Protein AF-G7ZCU0-F1 (afdb_monomer_lite)

Structure (mmCIF, N/CA/C/O backbone):
data_AF-G7ZCU0-F1
#
_entry.id   AF-G7ZCU0-F1
#
loop_
_atom_site.group_PDB
_atom_site.id
_atom_site.type_symbol
_atom_site.label_atom_id
_atom_site.label_alt_id
_atom_site.label_comp_id
_atom_site.label_asym_id
_atom_site.label_entity_id
_atom_site.label_seq_id
_atom_site.pdbx_PDB_ins_code
_atom_site.Cartn_x
_atom_site.Cartn_y
_atom_site.Cartn_z
_atom_site.occupancy
_atom_site.B_iso_or_equiv
_atom_site.auth_seq_id
_atom_site.auth_comp_id
_atom_site.auth_asym_id
_a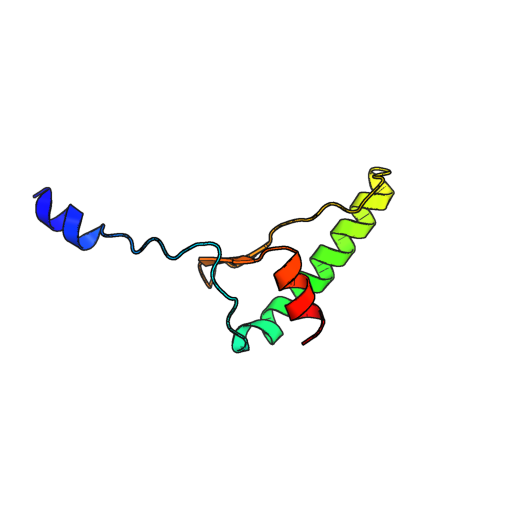tom_site.auth_atom_id
_atom_site.pdbx_PDB_model_num
ATOM 1 N N . MET A 1 1 ? -8.916 9.335 -43.264 1.00 52.50 1 MET A N 1
ATOM 2 C CA . MET A 1 1 ? -8.059 9.755 -42.131 1.00 52.50 1 MET A CA 1
ATOM 3 C C . MET A 1 1 ? -8.310 8.995 -40.822 1.00 52.50 1 MET A C 1
ATOM 5 O O . MET A 1 1 ? -7.394 8.928 -40.025 1.00 52.50 1 MET A O 1
ATOM 9 N N . LEU A 1 2 ? -9.454 8.327 -40.619 1.00 56.84 2 LEU A N 1
ATOM 10 C CA . LEU A 1 2 ? -9.770 7.597 -39.371 1.00 56.84 2 LEU A CA 1
ATOM 11 C C . LEU A 1 2 ? -8.955 6.307 -39.111 1.00 56.84 2 LEU A C 1
ATOM 13 O O . LEU A 1 2 ? -8.957 5.784 -38.000 1.00 56.84 2 LEU A O 1
ATOM 17 N N . TRP A 1 3 ? -8.280 5.754 -40.124 1.00 54.31 3 TRP A N 1
ATOM 18 C CA . TRP A 1 3 ? -7.550 4.485 -39.983 1.00 54.31 3 TRP A CA 1
ATOM 19 C C . TRP A 1 3 ? -6.142 4.659 -39.394 1.00 54.31 3 TRP A C 1
ATOM 21 O O . TRP A 1 3 ? -5.691 3.804 -38.638 1.00 54.31 3 TRP A O 1
ATOM 31 N N . LEU A 1 4 ? -5.486 5.792 -39.680 1.00 59.91 4 LEU A N 1
ATOM 32 C CA . LEU A 1 4 ? -4.186 6.144 -39.096 1.00 59.91 4 LEU A CA 1
ATOM 33 C C . LEU A 1 4 ? -4.320 6.468 -37.606 1.00 59.91 4 LEU A C 1
ATOM 35 O O . LEU A 1 4 ? -3.528 5.960 -36.815 1.00 59.91 4 LEU A O 1
ATOM 39 N N . ASP A 1 5 ? -5.374 7.197 -37.220 1.00 54.31 5 ASP A N 1
ATOM 40 C CA . ASP A 1 5 ? -5.699 7.423 -35.809 1.00 54.31 5 ASP A CA 1
ATOM 41 C C . ASP A 1 5 ? -5.860 6.098 -35.079 1.00 54.31 5 ASP A C 1
ATOM 43 O O . ASP A 1 5 ? -5.210 5.889 -34.075 1.00 54.31 5 ASP A O 1
ATOM 47 N N . ARG A 1 6 ? -6.597 5.125 -35.624 1.00 54.91 6 ARG A N 1
ATOM 48 C CA . ARG A 1 6 ? -6.802 3.826 -34.962 1.00 54.91 6 ARG A CA 1
ATOM 49 C C . ARG A 1 6 ? -5.513 3.011 -34.746 1.00 54.91 6 ARG A C 1
ATOM 51 O O . ARG A 1 6 ? -5.470 2.181 -33.837 1.00 54.91 6 ARG A O 1
ATOM 58 N N . ILE A 1 7 ? -4.481 3.223 -35.565 1.00 61.44 7 ILE A N 1
ATOM 59 C CA . ILE A 1 7 ? -3.168 2.572 -35.421 1.00 61.44 7 ILE A CA 1
ATOM 60 C C . ILE A 1 7 ? -2.299 3.325 -34.401 1.00 61.44 7 ILE A C 1
ATOM 62 O O . ILE A 1 7 ? -1.638 2.685 -33.585 1.00 61.44 7 ILE A O 1
ATOM 66 N N . LEU A 1 8 ? -2.348 4.662 -34.397 1.00 58.94 8 LEU A N 1
ATOM 67 C CA . LEU A 1 8 ? -1.590 5.526 -33.479 1.00 58.94 8 LEU A CA 1
ATOM 68 C C . LEU A 1 8 ? -2.225 5.628 -32.080 1.00 58.94 8 LEU A C 1
ATOM 70 O O . LEU A 1 8 ? -1.526 5.731 -31.078 1.00 58.94 8 LEU A O 1
ATOM 74 N N . THR A 1 9 ? -3.550 5.531 -31.994 1.00 54.19 9 THR A N 1
ATOM 75 C CA . THR A 1 9 ? -4.355 5.505 -30.766 1.00 54.19 9 THR A CA 1
ATOM 76 C C . THR A 1 9 ? -4.666 4.088 -30.324 1.00 54.19 9 THR A C 1
ATOM 78 O O . THR A 1 9 ? -5.567 3.886 -29.503 1.00 54.19 9 THR A O 1
ATOM 81 N N . ARG A 1 10 ? -3.921 3.090 -30.817 1.00 49.72 10 ARG A N 1
ATOM 82 C CA . ARG A 1 10 ? -3.813 1.784 -30.166 1.00 49.72 10 ARG A CA 1
ATOM 83 C C . ARG A 1 10 ? -3.061 2.011 -28.851 1.00 49.72 10 ARG A C 1
ATOM 85 O O . ARG A 1 10 ? -1.925 1.584 -28.681 1.00 49.72 10 ARG A O 1
ATOM 92 N N . ARG A 1 11 ? -3.700 2.767 -27.946 1.00 52.09 11 ARG A N 1
ATOM 93 C CA . ARG A 1 11 ? -3.324 2.974 -26.558 1.00 52.09 11 ARG A CA 1
ATOM 94 C C . ARG A 1 11 ? -3.113 1.572 -26.044 1.00 52.09 11 ARG A C 1
ATOM 96 O O . ARG A 1 11 ? -4.062 0.802 -25.909 1.00 52.09 11 ARG A O 1
ATOM 103 N N . ARG A 1 12 ? -1.849 1.223 -25.850 1.00 53.09 12 ARG A N 1
ATOM 104 C CA . ARG A 1 12 ? -1.464 0.097 -25.024 1.00 53.09 12 ARG A CA 1
ATOM 105 C C . ARG A 1 12 ? -2.087 0.443 -23.672 1.00 53.09 12 ARG A C 1
ATOM 107 O O . ARG A 1 12 ? -1.552 1.290 -22.967 1.00 53.09 12 ARG A O 1
ATOM 114 N N . MET A 1 13 ? -3.288 -0.066 -23.387 1.00 50.66 13 MET A N 1
ATOM 115 C CA . MET A 1 13 ? -3.792 -0.086 -22.021 1.00 50.66 13 MET A CA 1
ATOM 116 C C . MET A 1 13 ? -2.790 -0.975 -21.305 1.00 50.66 13 MET A C 1
ATOM 118 O O . MET A 1 13 ? -2.839 -2.193 -21.436 1.00 50.66 13 MET A O 1
ATOM 122 N N . GLN A 1 14 ? -1.775 -0.361 -20.702 1.00 57.91 14 GLN A N 1
ATOM 123 C CA . GLN A 1 14 ? -1.029 -1.048 -19.671 1.00 57.91 14 GLN A CA 1
ATOM 124 C C . GLN A 1 14 ? -2.051 -1.374 -18.597 1.00 57.91 14 GLN A C 1
ATOM 126 O O . GLN A 1 14 ? -2.868 -0.517 -18.241 1.00 57.91 14 GLN A O 1
ATOM 131 N N . ASP A 1 15 ? -2.048 -2.623 -18.150 1.00 63.22 15 ASP A N 1
ATOM 132 C CA . ASP A 1 15 ? -2.835 -3.014 -16.998 1.00 63.22 15 ASP A CA 1
ATOM 133 C C . ASP A 1 15 ? -2.437 -2.074 -15.862 1.00 63.22 15 ASP A C 1
ATOM 135 O O . ASP A 1 15 ? -1.297 -2.094 -15.400 1.00 63.22 15 ASP A O 1
ATOM 139 N N . CYS A 1 16 ? -3.351 -1.183 -15.462 1.00 66.75 16 CYS A N 1
ATOM 140 C CA . CYS A 1 16 ? -3.049 -0.186 -14.438 1.00 66.75 16 CYS A CA 1
ATOM 141 C C . CYS A 1 16 ? -2.677 -0.872 -13.120 1.00 66.75 16 CYS A C 1
ATOM 143 O O . CYS A 1 16 ? -1.983 -0.286 -12.310 1.00 66.75 16 CYS A O 1
ATOM 145 N N . PHE A 1 17 ? -3.089 -2.124 -12.924 1.00 68.19 17 PHE A N 1
ATOM 146 C CA . PHE A 1 17 ? -2.610 -3.000 -11.862 1.00 68.19 17 PHE A CA 1
ATOM 147 C C . PHE A 1 17 ? -1.559 -3.956 -12.436 1.00 68.19 17 PHE A C 1
ATOM 149 O O . PHE A 1 17 ? -1.857 -5.100 -12.776 1.00 68.19 17 PHE A O 1
ATOM 156 N N . GLY A 1 18 ? -0.341 -3.448 -12.598 1.00 75.25 18 GLY A N 1
ATOM 157 C CA . GLY A 1 18 ? 0.836 -4.222 -12.984 1.00 75.25 18 GLY A CA 1
ATOM 158 C C . GLY A 1 18 ? 1.805 -4.370 -11.809 1.00 75.25 18 GLY A C 1
ATOM 159 O O . GLY A 1 18 ? 1.723 -3.587 -10.865 1.00 75.25 18 GLY A O 1
ATOM 160 N N . PRO A 1 19 ? 2.731 -5.344 -11.855 1.00 82.75 19 PRO A N 1
ATOM 161 C CA . PRO A 1 19 ? 3.715 -5.515 -10.795 1.00 82.75 19 PRO A CA 1
ATOM 162 C C . PRO A 1 19 ? 4.587 -4.265 -10.672 1.00 82.75 19 PRO A C 1
ATOM 164 O O . PRO A 1 19 ? 5.137 -3.779 -11.668 1.00 82.75 19 PR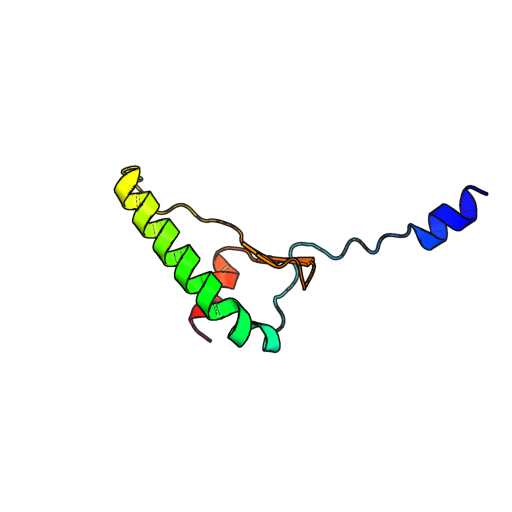O A O 1
ATOM 167 N N . VAL A 1 20 ? 4.755 -3.774 -9.447 1.00 86.75 20 VAL A N 1
ATOM 168 C CA . VAL A 1 20 ? 5.645 -2.647 -9.176 1.00 86.75 20 VAL A CA 1
ATOM 169 C C . VAL A 1 20 ? 7.098 -3.077 -9.422 1.00 86.75 20 VAL A C 1
ATOM 171 O O . VAL A 1 20 ? 7.550 -4.100 -8.895 1.00 86.75 20 VAL A O 1
ATOM 174 N N . PRO A 1 21 ? 7.872 -2.333 -10.232 1.00 89.00 21 PRO A N 1
ATOM 175 C CA . PRO A 1 21 ? 9.271 -2.658 -10.460 1.00 89.00 21 PRO A CA 1
ATOM 176 C C . PRO A 1 21 ? 10.099 -2.536 -9.174 1.00 89.00 21 PRO A C 1
ATOM 178 O O . PRO A 1 21 ? 10.106 -1.495 -8.530 1.00 89.00 21 PRO A O 1
ATOM 181 N N . ARG A 1 22 ? 10.902 -3.551 -8.836 1.00 90.75 22 ARG A N 1
ATOM 182 C CA . ARG A 1 22 ? 11.709 -3.549 -7.594 1.00 90.75 22 ARG A CA 1
ATOM 183 C C . ARG A 1 22 ? 12.621 -2.333 -7.429 1.00 90.75 22 ARG A C 1
ATOM 185 O O . ARG A 1 22 ? 12.823 -1.851 -6.322 1.00 90.75 22 ARG A O 1
ATOM 192 N N . TRP A 1 23 ? 13.164 -1.807 -8.525 1.00 91.44 23 TRP A N 1
ATOM 193 C CA . TRP A 1 23 ? 14.029 -0.626 -8.483 1.00 91.44 23 TRP A CA 1
ATOM 194 C C . TRP A 1 23 ? 13.291 0.638 -8.014 1.00 91.44 23 TRP A C 1
ATOM 196 O O . TRP A 1 23 ? 13.933 1.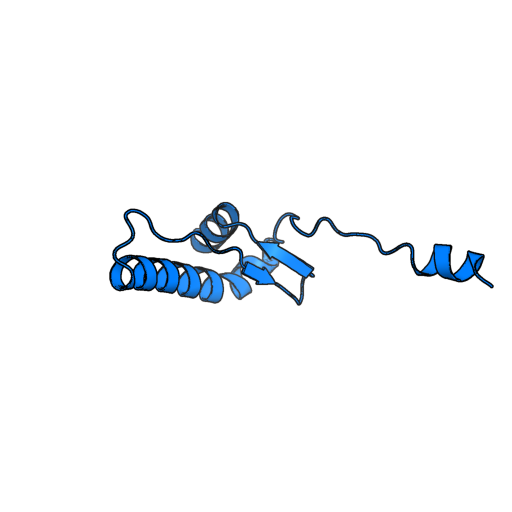557 -7.510 1.00 91.44 23 TRP A O 1
ATOM 206 N N . SER A 1 24 ? 11.959 0.696 -8.138 1.00 91.12 24 SER A N 1
ATOM 207 C CA . SER A 1 24 ? 11.163 1.827 -7.660 1.00 91.12 24 SER A CA 1
ATOM 208 C C . SER A 1 24 ? 10.782 1.703 -6.182 1.00 91.12 24 SER A C 1
ATOM 210 O O . SER A 1 24 ? 10.382 2.705 -5.590 1.00 91.12 24 SER A O 1
ATOM 212 N N . HIS A 1 25 ? 10.967 0.534 -5.551 1.00 94.19 25 HIS A N 1
ATOM 213 C CA . HIS A 1 25 ? 10.599 0.304 -4.148 1.00 94.19 25 HIS A CA 1
ATOM 214 C C . HIS A 1 25 ? 11.275 1.305 -3.213 1.00 94.19 25 HIS A C 1
ATOM 216 O O . HIS A 1 25 ? 10.615 1.899 -2.366 1.00 94.19 25 HIS A O 1
ATOM 222 N N . PHE A 1 26 ? 12.568 1.571 -3.422 1.00 93.69 26 PHE A N 1
ATOM 223 C CA . PHE A 1 26 ? 13.314 2.539 -2.618 1.00 93.69 26 PHE A CA 1
ATOM 224 C C . PHE A 1 26 ? 12.685 3.942 -2.653 1.00 93.69 26 PHE A C 1
ATOM 226 O O . PHE A 1 26 ? 12.561 4.589 -1.615 1.00 93.69 26 PHE A O 1
ATOM 233 N N . ARG A 1 27 ? 12.232 4.391 -3.834 1.00 94.12 27 ARG A N 1
ATOM 234 C CA . ARG A 1 27 ? 11.561 5.690 -4.017 1.00 94.12 27 ARG A CA 1
ATOM 235 C C . ARG A 1 27 ? 10.156 5.697 -3.411 1.00 94.12 27 ARG A C 1
ATOM 237 O O . ARG A 1 27 ? 9.755 6.693 -2.820 1.00 94.12 27 ARG A O 1
ATOM 244 N N . LEU A 1 28 ? 9.409 4.605 -3.568 1.00 94.38 28 LEU A N 1
ATOM 245 C CA . LEU A 1 28 ? 8.001 4.512 -3.171 1.00 94.38 28 LEU A CA 1
ATOM 246 C C . LEU A 1 28 ? 7.806 4.238 -1.676 1.00 94.38 28 LEU A C 1
ATOM 248 O O . LEU A 1 28 ? 6.771 4.595 -1.113 1.00 94.38 28 LEU A O 1
ATOM 252 N N . ARG A 1 29 ? 8.794 3.634 -1.010 1.00 95.50 29 ARG A N 1
ATOM 253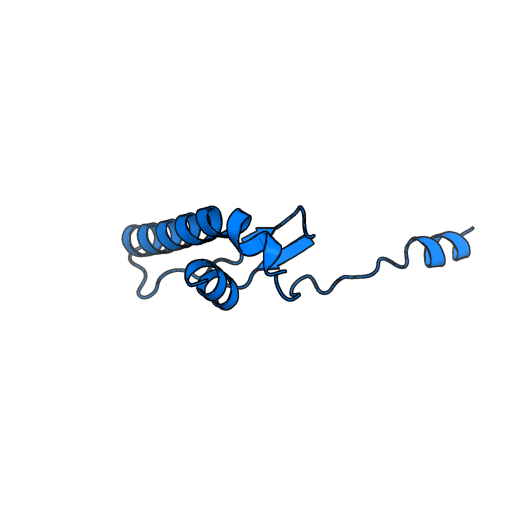 C CA . ARG A 1 29 ? 8.703 3.213 0.392 1.00 95.50 29 ARG A CA 1
ATOM 254 C C . ARG A 1 29 ? 8.298 4.333 1.362 1.00 95.50 29 ARG A C 1
ATOM 256 O O . ARG A 1 29 ? 7.392 4.083 2.159 1.00 95.50 29 ARG A O 1
ATOM 263 N N . PRO A 1 30 ? 8.871 5.555 1.320 1.00 95.94 30 PRO A N 1
ATOM 264 C CA . PRO A 1 30 ? 8.442 6.638 2.207 1.00 95.94 30 PRO A CA 1
ATOM 265 C C . PRO A 1 30 ? 6.962 7.001 2.029 1.00 95.94 30 PRO A C 1
ATOM 267 O O . PRO A 1 30 ? 6.254 7.181 3.019 1.00 95.94 30 PRO A O 1
ATOM 270 N N . ALA A 1 31 ? 6.479 7.042 0.782 1.00 94.88 31 ALA A N 1
ATOM 271 C CA . ALA A 1 31 ? 5.082 7.333 0.472 1.00 94.88 31 ALA A CA 1
ATOM 272 C C . ALA A 1 31 ? 4.145 6.213 0.956 1.00 94.88 31 ALA A C 1
ATOM 274 O O . ALA A 1 31 ? 3.123 6.499 1.580 1.00 94.88 31 ALA A O 1
ATOM 275 N N . CYS A 1 32 ? 4.521 4.942 0.756 1.00 95.00 32 CYS A N 1
ATOM 276 C CA . CYS A 1 32 ? 3.774 3.795 1.284 1.00 95.00 32 CYS A CA 1
ATOM 277 C C . CYS A 1 32 ? 3.643 3.856 2.813 1.00 95.00 32 CYS A C 1
ATOM 279 O O . CYS A 1 32 ? 2.532 3.749 3.333 1.00 95.00 32 CYS A O 1
ATOM 281 N N . LEU A 1 33 ? 4.753 4.097 3.524 1.00 95.75 33 LEU A N 1
ATOM 282 C CA . LEU A 1 33 ? 4.769 4.206 4.986 1.00 95.75 33 LEU A CA 1
ATOM 283 C C . LEU A 1 33 ? 3.910 5.372 5.484 1.00 95.75 33 LEU A C 1
ATOM 285 O O . LEU A 1 33 ? 3.157 5.220 6.450 1.00 95.75 33 LEU A O 1
ATOM 289 N N . GLN A 1 34 ? 4.005 6.529 4.826 1.00 95.94 34 GLN A N 1
ATOM 290 C CA . GLN A 1 34 ? 3.195 7.696 5.158 1.00 95.94 34 GLN A CA 1
ATOM 291 C C . GLN A 1 34 ? 1.703 7.407 4.979 1.00 95.94 34 GLN A C 1
ATOM 293 O O . GLN A 1 34 ? 0.918 7.713 5.876 1.00 95.94 34 GLN A O 1
ATOM 298 N N . LEU A 1 35 ? 1.313 6.781 3.868 1.00 95.69 35 LEU A N 1
ATOM 299 C CA . LEU A 1 35 ? -0.081 6.430 3.611 1.00 95.69 35 LEU A CA 1
ATOM 300 C C . LEU A 1 35 ? -0.598 5.417 4.641 1.00 95.69 35 LEU A C 1
ATOM 302 O O . LEU A 1 35 ? -1.678 5.599 5.190 1.00 95.69 35 LEU A O 1
ATOM 306 N N . SER A 1 36 ? 0.201 4.405 4.987 1.00 94.94 36 SER A N 1
ATOM 307 C CA . SER A 1 36 ? -0.143 3.431 6.032 1.00 94.94 36 SER A CA 1
ATOM 308 C C . SER A 1 36 ? -0.306 4.072 7.416 1.00 94.94 36 SER A C 1
ATOM 310 O O . SER A 1 36 ? -1.124 3.617 8.217 1.00 94.94 36 SER A O 1
ATOM 312 N N . ARG A 1 37 ? 0.435 5.148 7.714 1.00 95.62 37 ARG A N 1
ATOM 313 C CA . ARG A 1 37 ? 0.210 5.954 8.922 1.00 95.62 37 ARG A CA 1
ATOM 314 C C . ARG A 1 37 ? -1.107 6.725 8.837 1.00 95.62 37 ARG A C 1
ATOM 316 O O . ARG A 1 37 ? -1.907 6.626 9.757 1.00 95.62 37 ARG A O 1
ATOM 323 N N . GLN A 1 38 ? -1.364 7.406 7.722 1.00 95.94 38 GLN A N 1
ATOM 324 C CA . GLN A 1 38 ? -2.612 8.146 7.504 1.00 95.94 38 GLN A CA 1
ATOM 325 C C . GLN A 1 38 ? -3.849 7.245 7.587 1.00 95.94 38 GLN A C 1
ATOM 327 O O . GLN A 1 38 ? -4.873 7.661 8.117 1.00 95.94 38 GLN A O 1
ATOM 332 N N . GLU A 1 39 ? -3.765 6.003 7.108 1.00 96.12 39 GLU A N 1
ATOM 333 C CA . GLU A 1 39 ? -4.840 5.016 7.244 1.00 96.12 39 GLU A CA 1
ATOM 334 C C . GLU A 1 39 ? -5.156 4.714 8.716 1.00 96.12 39 GLU A C 1
ATOM 336 O O . GLU A 1 39 ? -6.327 4.643 9.086 1.00 96.12 39 GLU A O 1
ATOM 341 N N . ARG A 1 40 ? -4.137 4.581 9.573 1.00 96.31 40 ARG A N 1
ATOM 342 C CA . ARG A 1 40 ? -4.325 4.372 11.021 1.00 96.31 40 ARG A CA 1
ATOM 343 C C . ARG A 1 40 ? -4.878 5.619 11.698 1.00 96.31 40 ARG A C 1
ATOM 345 O O . ARG A 1 40 ? -5.866 5.520 12.417 1.00 96.31 40 ARG A O 1
ATOM 352 N N . ASP A 1 41 ? -4.309 6.781 11.394 1.00 97.31 41 ASP A N 1
ATOM 353 C CA . ASP A 1 41 ? -4.783 8.060 11.928 1.00 97.31 41 ASP A CA 1
ATOM 354 C C . ASP A 1 41 ? -6.268 8.272 11.564 1.00 97.31 41 ASP A C 1
ATOM 356 O O . ASP A 1 41 ? -7.080 8.682 12.393 1.00 97.31 41 ASP A O 1
ATOM 360 N N . MET A 1 42 ? -6.660 7.913 10.336 1.00 97.38 42 MET A N 1
ATOM 361 C CA . MET A 1 42 ? -8.045 7.990 9.869 1.00 97.38 42 MET A CA 1
ATOM 362 C C . MET A 1 42 ? -8.952 6.954 10.539 1.00 97.38 42 MET A C 1
ATOM 364 O O . MET A 1 42 ? -10.114 7.249 10.822 1.00 97.38 42 MET A O 1
ATOM 368 N N . GLN A 1 43 ? -8.441 5.748 10.806 1.00 98.00 43 GLN A N 1
ATOM 369 C CA . GLN A 1 43 ? -9.171 4.735 11.565 1.00 98.00 43 GLN A CA 1
ATOM 370 C C . GLN A 1 43 ? -9.577 5.274 12.937 1.00 98.00 43 GLN A C 1
ATOM 372 O O . GLN A 1 43 ? -10.738 5.145 13.327 1.00 98.00 43 GLN A O 1
ATOM 377 N N . GLU A 1 44 ? -8.626 5.878 13.647 1.00 97.62 44 GLU A N 1
ATOM 378 C CA . GLU A 1 44 ? -8.838 6.443 14.977 1.00 97.62 44 GLU A CA 1
ATOM 379 C C . GLU A 1 44 ? -9.789 7.641 14.922 1.00 97.62 44 GLU A C 1
ATOM 381 O O . GLU A 1 44 ? -10.778 7.681 15.658 1.00 97.62 44 GLU A O 1
ATOM 386 N N . LEU A 1 45 ? -9.544 8.573 13.995 1.00 98.00 45 LEU A N 1
ATOM 387 C CA . LEU A 1 45 ? -10.350 9.781 13.822 1.00 98.00 45 LEU A CA 1
ATOM 388 C C . LEU A 1 45 ? -11.822 9.461 13.532 1.00 98.00 45 LEU A C 1
ATOM 390 O O . LEU A 1 45 ? -12.722 10.059 14.123 1.00 98.00 45 LEU A O 1
ATOM 394 N N . LEU A 1 46 ? -12.071 8.510 12.630 1.00 97.69 46 LEU A N 1
ATOM 395 C CA . LEU A 1 46 ? -13.415 8.126 12.194 1.00 97.69 46 LEU A CA 1
ATOM 396 C C . LEU A 1 46 ? -14.022 6.988 13.029 1.00 97.69 46 LEU A C 1
ATOM 398 O O . LEU A 1 46 ? -15.149 6.575 12.760 1.00 97.69 46 LEU A O 1
ATOM 402 N N . LYS A 1 47 ? -13.300 6.484 14.040 1.00 97.44 47 LYS A N 1
ATOM 403 C CA . LYS A 1 47 ? -13.704 5.351 14.892 1.00 97.44 47 LYS A CA 1
ATOM 404 C C . LYS A 1 47 ? -14.113 4.116 14.080 1.00 97.44 47 LYS A C 1
ATOM 406 O O . LYS A 1 47 ? -15.117 3.463 14.368 1.00 97.44 47 LYS A O 1
ATOM 411 N N . LEU A 1 48 ? -13.337 3.798 13.046 1.00 96.62 48 LEU A N 1
ATOM 412 C CA . LEU A 1 48 ? -13.598 2.650 12.181 1.00 96.62 48 LEU A CA 1
ATOM 413 C C . LEU A 1 48 ? -13.125 1.354 12.847 1.00 96.62 48 LEU A C 1
ATOM 415 O O . LEU A 1 48 ? -12.038 1.285 13.421 1.00 96.62 48 LEU A O 1
ATOM 419 N N . ALA A 1 49 ? -13.911 0.285 12.697 1.00 97.19 49 ALA A N 1
ATOM 420 C CA . ALA A 1 49 ? -13.540 -1.042 13.195 1.00 97.19 49 ALA A CA 1
ATOM 421 C C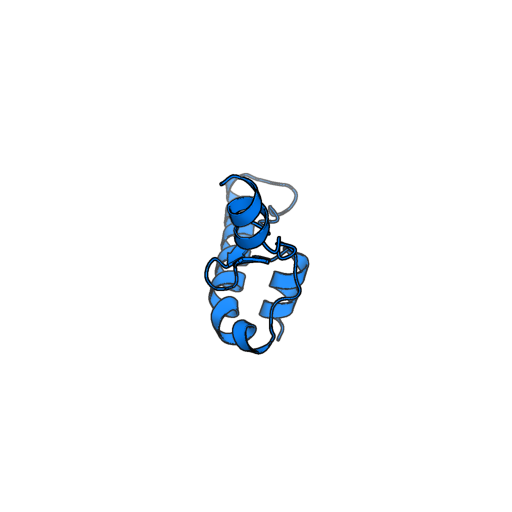 . ALA A 1 49 ? -12.237 -1.572 12.564 1.00 97.19 49 ALA A C 1
ATOM 423 O O . ALA A 1 49 ? -11.514 -2.349 13.182 1.00 97.19 49 ALA A O 1
ATOM 424 N N . VAL A 1 50 ? -11.929 -1.146 11.335 1.00 94.56 50 VAL A N 1
ATOM 425 C CA . VAL A 1 50 ? -10.724 -1.519 10.588 1.00 94.56 50 VAL A CA 1
ATOM 426 C C . VAL A 1 50 ? -10.193 -0.287 9.860 1.00 94.56 50 VAL A C 1
ATOM 428 O O . VAL A 1 50 ? -10.981 0.537 9.395 1.00 94.56 50 VAL A O 1
ATOM 431 N N . ALA A 1 51 ? -8.868 -0.173 9.731 1.00 94.19 51 ALA A N 1
ATOM 432 C CA . ALA A 1 51 ? -8.254 0.885 8.939 1.00 94.19 51 ALA A CA 1
ATOM 433 C C . ALA A 1 51 ? -8.707 0.835 7.467 1.00 94.19 51 ALA A C 1
ATOM 435 O O . ALA A 1 51 ? -8.774 -0.260 6.886 1.00 94.19 51 ALA A O 1
ATOM 436 N N . PRO A 1 52 ? -8.990 1.995 6.844 1.00 93.81 52 PRO A N 1
ATOM 437 C CA . PRO A 1 52 ? -9.234 2.067 5.413 1.00 93.81 52 PRO A CA 1
ATOM 438 C C . PRO A 1 52 ? -8.020 1.541 4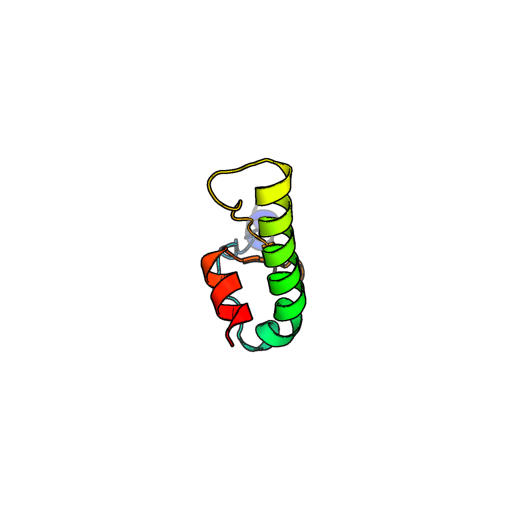.642 1.00 93.81 52 PRO A C 1
ATOM 440 O O . PRO A 1 52 ? -6.884 1.638 5.099 1.00 93.81 52 PRO A O 1
ATOM 443 N N . ARG A 1 53 ? -8.276 0.957 3.470 1.00 93.31 53 ARG A N 1
ATOM 444 C CA . ARG A 1 53 ? -7.244 0.420 2.578 1.00 93.31 53 ARG A CA 1
ATOM 445 C C . ARG A 1 53 ? -7.260 1.198 1.272 1.00 93.31 53 ARG A C 1
ATOM 447 O O . ARG A 1 53 ? -8.090 0.938 0.405 1.00 93.31 53 ARG A O 1
ATOM 454 N N . LEU A 1 54 ? -6.356 2.155 1.160 1.00 92.38 54 LEU A N 1
ATOM 455 C CA . LEU A 1 54 ? -6.209 3.057 0.034 1.00 92.38 54 LEU A CA 1
ATOM 456 C C . LEU A 1 54 ? -5.222 2.487 -0.990 1.00 92.38 54 LEU A C 1
ATOM 458 O O . LEU A 1 54 ? -4.144 1.976 -0.657 1.00 92.38 54 LEU A O 1
ATOM 462 N N . THR A 1 55 ? -5.626 2.590 -2.252 1.00 92.88 55 THR A N 1
ATOM 463 C CA . THR A 1 55 ? -4.777 2.351 -3.420 1.00 92.88 55 THR A CA 1
ATOM 464 C C . THR A 1 55 ? -3.945 3.600 -3.675 1.00 92.88 55 THR A C 1
ATOM 466 O O . THR A 1 55 ? -4.467 4.713 -3.606 1.00 92.88 55 THR A O 1
ATOM 469 N N . MET A 1 56 ? -2.664 3.421 -3.984 1.00 93.06 56 MET A N 1
ATOM 470 C CA . MET A 1 56 ? -1.773 4.521 -4.354 1.00 93.06 56 MET A CA 1
ATOM 471 C C . MET A 1 56 ? -1.601 4.539 -5.869 1.00 93.06 56 MET A C 1
ATOM 473 O O . MET A 1 56 ? -1.407 3.488 -6.467 1.00 93.06 56 MET A O 1
ATOM 477 N N . ALA A 1 57 ? -1.673 5.710 -6.492 1.00 92.00 57 ALA A N 1
ATOM 478 C CA . ALA A 1 57 ? -1.338 5.868 -7.901 1.00 92.00 57 ALA A CA 1
ATOM 479 C C . ALA A 1 57 ? 0.093 6.399 -8.019 1.00 92.00 57 ALA A C 1
ATOM 481 O O . ALA A 1 57 ? 0.431 7.399 -7.388 1.00 92.00 57 ALA A O 1
ATOM 482 N N . ASP A 1 58 ? 0.919 5.729 -8.814 1.00 90.75 58 ASP A N 1
ATOM 483 C CA . ASP A 1 58 ? 2.226 6.222 -9.231 1.00 90.75 58 ASP A CA 1
ATOM 484 C C . ASP A 1 58 ? 2.128 6.703 -10.677 1.00 90.75 58 ASP A C 1
ATOM 486 O O . ASP A 1 58 ? 2.106 5.909 -11.621 1.00 90.75 58 ASP A O 1
ATOM 490 N N . GLU A 1 59 ? 2.022 8.017 -10.841 1.00 88.88 59 GLU A N 1
ATOM 491 C CA . GLU A 1 59 ? 1.825 8.653 -12.144 1.00 88.88 59 GLU A CA 1
ATOM 492 C C . GLU A 1 59 ? 3.049 8.515 -13.055 1.00 88.88 59 GLU A C 1
ATOM 494 O O . GLU A 1 59 ? 2.891 8.423 -14.270 1.00 88.88 59 GLU A O 1
ATOM 499 N N . GLU A 1 60 ? 4.259 8.427 -12.488 1.00 87.62 60 GLU A N 1
ATOM 500 C CA . GLU A 1 60 ? 5.492 8.258 -13.268 1.00 87.62 60 GLU A CA 1
ATOM 501 C C . GLU A 1 60 ? 5.535 6.898 -13.970 1.00 87.62 60 GLU A C 1
ATOM 503 O O . GLU A 1 60 ? 5.994 6.787 -15.107 1.00 87.62 60 GLU A O 1
ATOM 508 N N . LEU A 1 61 ? 5.040 5.859 -13.292 1.00 86.12 61 LEU A N 1
ATOM 509 C CA . LEU A 1 61 ? 4.967 4.503 -13.831 1.00 86.12 61 LEU A CA 1
ATOM 510 C C . LEU A 1 61 ? 3.623 4.192 -14.495 1.00 86.12 61 LEU A C 1
ATOM 512 O O . LEU A 1 61 ? 3.509 3.161 -15.153 1.00 86.12 61 LEU A O 1
ATOM 516 N N . ALA A 1 62 ? 2.627 5.066 -14.330 1.00 88.38 62 ALA A N 1
ATOM 517 C CA . ALA A 1 62 ? 1.233 4.833 -14.698 1.00 88.38 62 ALA A CA 1
ATOM 518 C C . ALA A 1 62 ? 0.652 3.540 -14.080 1.00 88.38 62 ALA A C 1
ATOM 520 O O . ALA A 1 62 ? -0.099 2.812 -14.733 1.00 88.38 62 ALA A O 1
ATOM 521 N N . ILE A 1 63 ? 0.994 3.261 -12.812 1.00 89.12 63 ILE A N 1
ATOM 522 C CA . ILE A 1 63 ? 0.569 2.057 -12.075 1.00 89.12 63 ILE A CA 1
ATOM 523 C C . ILE A 1 63 ? -0.254 2.439 -10.837 1.00 89.12 63 ILE A C 1
ATOM 525 O O . ILE A 1 63 ? 0.046 3.386 -10.117 1.00 89.12 63 ILE A O 1
ATOM 529 N N . LEU A 1 64 ? -1.293 1.656 -10.572 1.00 91.75 64 LEU A N 1
ATOM 530 C CA . LEU A 1 64 ? -2.073 1.619 -9.347 1.00 91.75 64 LEU A CA 1
ATOM 531 C C . LEU A 1 64 ? -1.533 0.507 -8.449 1.00 91.75 64 LEU A C 1
ATOM 533 O O . LEU A 1 64 ? -1.584 -0.675 -8.779 1.00 91.75 64 LEU A O 1
ATOM 537 N N . ILE A 1 65 ? -1.051 0.903 -7.282 1.00 92.25 65 ILE A N 1
ATOM 538 C CA . ILE A 1 65 ? -0.399 0.043 -6.305 1.00 92.25 65 ILE A CA 1
ATOM 539 C C . ILE A 1 65 ? -1.430 -0.346 -5.252 1.00 92.25 65 ILE A C 1
ATOM 541 O O . ILE A 1 65 ? -1.898 0.479 -4.455 1.00 92.25 65 ILE A O 1
ATOM 545 N N . ALA A 1 66 ? -1.798 -1.624 -5.261 1.00 91.81 66 ALA A N 1
ATOM 546 C CA . ALA A 1 66 ? -2.791 -2.169 -4.349 1.00 91.81 66 ALA A CA 1
ATOM 547 C C . ALA A 1 66 ? -2.267 -2.217 -2.897 1.00 91.81 66 ALA A C 1
ATOM 549 O O . ALA A 1 66 ? -1.063 -2.358 -2.673 1.00 91.81 66 ALA A O 1
ATOM 550 N N . PRO A 1 67 ? -3.150 -2.205 -1.879 1.00 92.06 67 PRO A N 1
ATOM 551 C CA . PRO A 1 67 ? -2.739 -2.234 -0.471 1.00 92.06 67 PRO A CA 1
ATOM 552 C C . PRO A 1 67 ? -1.820 -3.406 -0.086 1.00 92.06 67 PRO A C 1
ATOM 554 O O . PRO A 1 67 ? -0.950 -3.252 0.767 1.00 92.06 67 PRO A O 1
ATOM 557 N N . ALA A 1 68 ? -1.998 -4.584 -0.694 1.00 89.50 68 ALA A N 1
ATOM 558 C CA . ALA A 1 68 ? -1.139 -5.744 -0.436 1.00 89.50 68 ALA A CA 1
ATOM 559 C C . ALA A 1 68 ? 0.289 -5.535 -0.963 1.00 89.50 68 ALA A C 1
ATOM 561 O O . ALA A 1 68 ? 1.255 -5.894 -0.297 1.00 89.50 68 ALA A O 1
ATOM 562 N N . GLU A 1 69 ? 0.416 -4.908 -2.129 1.00 90.69 69 GLU A N 1
ATOM 563 C CA . GLU A 1 69 ? 1.699 -4.620 -2.764 1.00 90.69 69 GLU A CA 1
ATOM 564 C C . GLU A 1 69 ? 2.427 -3.473 -2.057 1.00 90.69 69 GLU A C 1
ATOM 566 O O . GLU A 1 69 ? 3.627 -3.572 -1.817 1.00 90.69 69 GLU A O 1
ATOM 571 N N . ARG A 1 70 ? 1.696 -2.450 -1.581 1.00 92.44 70 ARG A N 1
ATOM 572 C CA . ARG A 1 70 ? 2.267 -1.412 -0.701 1.00 92.44 70 ARG A CA 1
ATOM 573 C C . ARG A 1 70 ? 2.953 -2.023 0.518 1.00 92.44 70 ARG A C 1
ATOM 575 O O . ARG A 1 70 ? 4.075 -1.646 0.836 1.00 92.44 70 ARG A O 1
ATOM 582 N N . ARG A 1 71 ? 2.314 -3.004 1.166 1.00 90.62 71 ARG A N 1
ATOM 583 C CA . ARG A 1 71 ? 2.901 -3.706 2.319 1.00 90.62 71 ARG A CA 1
ATOM 584 C C . ARG A 1 71 ? 4.175 -4.459 1.956 1.00 90.62 71 ARG A C 1
ATOM 586 O O . ARG A 1 71 ? 5.097 -4.463 2.760 1.00 90.62 71 ARG A O 1
ATOM 593 N N . ALA A 1 72 ? 4.242 -5.057 0.767 1.00 90.88 72 ALA A N 1
ATOM 594 C CA . ALA A 1 72 ? 5.462 -5.710 0.299 1.00 90.88 72 ALA A CA 1
ATOM 595 C C . ALA A 1 72 ? 6.609 -4.698 0.119 1.00 90.88 72 ALA A C 1
ATOM 597 O O . ALA A 1 72 ? 7.720 -4.961 0.568 1.00 90.88 72 ALA A O 1
ATOM 598 N N . ILE A 1 73 ? 6.322 -3.518 -0.445 1.00 92.25 73 ILE A N 1
ATOM 599 C CA . ILE A 1 73 ? 7.293 -2.420 -0.623 1.00 92.25 73 ILE A CA 1
ATOM 600 C C . ILE A 1 73 ? 7.787 -1.865 0.725 1.00 92.25 73 ILE A C 1
ATOM 602 O O . ILE A 1 73 ? 8.933 -1.443 0.845 1.00 92.25 73 ILE A O 1
ATOM 606 N N . GLU A 1 74 ? 6.940 -1.847 1.757 1.00 91.44 74 GLU A N 1
ATOM 607 C CA . GLU A 1 74 ? 7.337 -1.410 3.104 1.00 91.44 74 GLU A CA 1
ATOM 608 C C . GLU A 1 74 ? 8.344 -2.362 3.769 1.00 91.44 74 GLU A C 1
ATOM 610 O O . GLU A 1 74 ? 9.179 -1.907 4.562 1.00 91.44 74 GLU A O 1
ATOM 615 N N . THR A 1 75 ? 8.248 -3.661 3.466 1.00 88.06 75 THR A N 1
ATOM 616 C CA . THR A 1 75 ? 9.051 -4.734 4.077 1.00 88.06 75 THR A CA 1
ATOM 617 C C . THR A 1 75 ? 10.343 -5.080 3.338 1.00 88.06 75 THR A C 1
ATOM 619 O O . THR A 1 75 ? 11.196 -5.724 3.944 1.00 88.06 75 THR A O 1
ATOM 622 N N . ASP A 1 76 ? 10.474 -4.677 2.072 1.00 79.19 76 ASP A N 1
ATOM 623 C CA . ASP A 1 76 ? 11.684 -4.846 1.240 1.00 79.19 76 ASP A CA 1
ATOM 624 C C . ASP A 1 76 ? 12.822 -3.909 1.700 1.00 79.19 76 ASP A C 1
ATOM 626 O O . ASP A 1 76 ? 14.002 -4.313 1.664 1.00 79.19 76 ASP A O 1
#

Foldseek 3Di:
DVVVCVVVVPPPPDPLADQDDPVCLVVCQVVLVVVVVVQVVVCVVVVPPDGDWDWDADPVVSHTQGSVNSVVSNVD

Secondary structure (DSSP, 8-state):
-HHHHHHHT------SS-PPPHHHHHHHHHHHHHHHHHHHHHHHHTT-SS---PPEEETTTTEEE-HHHHHHHHH-

pLDDT: mean 84.57, std 15.5, range [49.72, 98.0]

Organism: Azospirillum lipoferum (strain 4B) (NCBI:txid862719)

Sequence (76 aa):
MLWLDRILTRRRMQDCFGPVPRWSHFRLRPACLQLSRQERDMQELLKLAVAPRLTMADEELAILIAPAERRAIETD

Radius of gyration: 17.05 Å; chains: 1; bounding box: 28×16×57 Å